Protein AF-A0A935SSW3-F1 (afdb_monomer_lite)

Structure (mmCIF, N/CA/C/O backbone):
data_AF-A0A935SSW3-F1
#
_entry.id   AF-A0A935SSW3-F1
#
loop_
_atom_site.group_PDB
_atom_site.id
_atom_site.type_symbol
_atom_site.label_atom_id
_atom_site.label_alt_id
_atom_site.label_comp_id
_atom_site.label_asym_id
_atom_site.label_entity_id
_atom_site.label_seq_id
_atom_site.pdbx_PDB_ins_code
_atom_site.Cartn_x
_atom_site.Cartn_y
_atom_site.Cartn_z
_atom_site.occupancy
_atom_site.B_iso_or_equiv
_atom_site.auth_seq_id
_atom_site.auth_comp_id
_atom_site.auth_asym_id
_atom_site.auth_atom_id
_atom_site.pdbx_PDB_model_num
ATOM 1 N N . MET A 1 1 ? -10.147 2.489 17.596 1.00 83.44 1 MET A N 1
ATOM 2 C CA . MET A 1 1 ? -9.933 2.428 16.142 1.00 83.44 1 MET A CA 1
ATOM 3 C C . MET A 1 1 ? -8.754 1.506 15.893 1.00 83.44 1 MET A C 1
ATOM 5 O O . MET A 1 1 ? -7.659 1.834 16.354 1.00 83.44 1 MET A O 1
ATOM 9 N N . PRO A 1 2 ? -8.974 0.317 15.318 1.00 90.69 2 PRO A N 1
ATOM 10 C CA . PRO A 1 2 ? -7.892 -0.540 14.849 1.00 90.69 2 PRO A CA 1
ATOM 11 C C . PRO A 1 2 ? -6.989 0.195 13.854 1.00 90.69 2 PRO A C 1
ATOM 13 O O . PRO A 1 2 ? -7.412 1.099 13.125 1.00 90.69 2 PRO A O 1
ATOM 16 N N . LYS A 1 3 ? -5.711 -0.178 13.879 1.00 94.19 3 LYS A N 1
ATOM 17 C CA . LYS A 1 3 ? -4.676 0.377 13.011 1.00 94.19 3 LYS A CA 1
ATOM 18 C C . LYS A 1 3 ? -4.367 -0.628 11.927 1.00 94.19 3 LYS A C 1
ATOM 20 O O . LYS A 1 3 ? -4.203 -1.803 12.222 1.00 94.19 3 LYS A O 1
ATOM 25 N N . TYR A 1 4 ? -4.212 -0.149 10.708 1.00 95.69 4 TYR A N 1
ATOM 26 C CA . TYR A 1 4 ? -3.848 -0.965 9.562 1.00 95.69 4 TYR A CA 1
ATOM 27 C C . TYR A 1 4 ? -2.600 -0.391 8.903 1.00 95.69 4 TYR A C 1
ATOM 29 O O . TYR A 1 4 ? -2.427 0.826 8.872 1.00 95.69 4 TYR A O 1
ATOM 37 N N . ASP A 1 5 ? -1.731 -1.252 8.386 1.00 95.75 5 ASP A N 1
ATOM 38 C CA . ASP A 1 5 ? -0.735 -0.879 7.380 1.00 95.75 5 ASP A CA 1
ATOM 39 C C . ASP A 1 5 ? -1.197 -1.386 6.017 1.00 95.75 5 ASP A C 1
ATOM 41 O O . ASP A 1 5 ? -1.908 -2.387 5.920 1.00 95.75 5 ASP A O 1
ATOM 45 N N . VAL A 1 6 ? -0.789 -0.700 4.961 1.00 95.50 6 VAL A N 1
ATOM 46 C CA . VAL A 1 6 ? -1.096 -1.106 3.594 1.00 95.50 6 VAL A CA 1
ATOM 47 C C . VAL A 1 6 ? 0.032 -1.976 3.070 1.00 95.50 6 VAL A C 1
ATOM 49 O O . VAL A 1 6 ? 1.217 -1.668 3.229 1.00 95.50 6 VAL A O 1
ATOM 52 N N . TYR A 1 7 ? -0.345 -3.069 2.422 1.00 96.00 7 TYR A N 1
ATOM 53 C CA . TYR A 1 7 ? 0.558 -3.955 1.711 1.00 96.00 7 TYR A CA 1
ATOM 54 C C . TYR A 1 7 ? 0.237 -3.903 0.225 1.00 96.00 7 TYR A C 1
ATOM 56 O O . TYR A 1 7 ? -0.924 -3.983 -0.161 1.00 96.00 7 TYR A O 1
ATOM 64 N N . VAL A 1 8 ? 1.268 -3.790 -0.608 1.00 94.88 8 VAL A N 1
ATOM 65 C CA . VAL A 1 8 ? 1.129 -3.743 -2.070 1.00 94.88 8 VAL A CA 1
ATO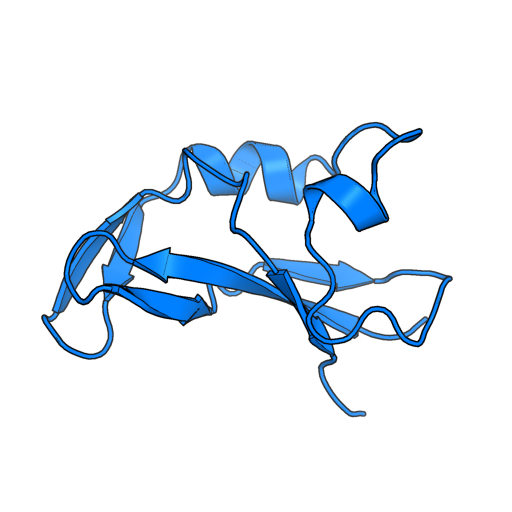M 66 C C . VAL A 1 8 ? 1.944 -4.861 -2.699 1.00 94.88 8 VAL A C 1
ATOM 68 O O . VAL A 1 8 ? 3.067 -5.131 -2.260 1.00 94.88 8 VAL A O 1
ATOM 71 N N . VAL A 1 9 ? 1.391 -5.510 -3.725 1.00 93.06 9 VAL A N 1
ATOM 72 C CA . VAL A 1 9 ? 2.086 -6.546 -4.496 1.00 93.06 9 VAL A CA 1
ATOM 73 C C . VAL A 1 9 ? 3.291 -5.937 -5.211 1.00 93.06 9 VAL A C 1
ATOM 75 O O . VAL A 1 9 ? 3.178 -5.002 -6.000 1.00 93.06 9 VAL A O 1
ATOM 78 N N . CYS A 1 10 ? 4.477 -6.463 -4.921 1.00 93.94 10 CYS A N 1
ATOM 79 C CA . CYS A 1 10 ? 5.712 -5.986 -5.519 1.00 93.94 10 CYS A CA 1
ATOM 80 C C . CYS A 1 10 ? 5.925 -6.595 -6.910 1.00 93.94 10 CYS A C 1
ATOM 82 O O . CYS A 1 10 ? 6.121 -7.804 -7.034 1.00 93.94 10 CYS A O 1
ATOM 84 N N . ASP A 1 11 ? 6.005 -5.753 -7.942 1.00 92.25 11 ASP A N 1
ATOM 85 C CA . ASP A 1 11 ? 6.302 -6.155 -9.328 1.00 92.25 11 ASP A CA 1
ATOM 86 C C . ASP A 1 11 ? 7.710 -6.759 -9.524 1.00 92.25 11 ASP A C 1
ATOM 88 O O . ASP A 1 11 ? 7.993 -7.364 -10.555 1.00 92.25 11 ASP A O 1
ATOM 92 N N . GLN A 1 12 ? 8.593 -6.641 -8.525 1.00 94.56 12 GLN A N 1
ATOM 93 C CA . GLN A 1 12 ? 9.960 -7.168 -8.579 1.00 94.56 12 GLN A CA 1
ATOM 94 C C . GLN A 1 12 ? 10.088 -8.606 -8.069 1.00 94.56 12 GLN A C 1
ATOM 96 O O . GLN A 1 12 ? 10.989 -9.325 -8.493 1.00 94.56 12 GLN A O 1
ATOM 101 N N . CYS A 1 13 ? 9.257 -9.019 -7.109 1.00 94.69 13 CYS A N 1
ATOM 102 C CA . CYS A 1 13 ? 9.364 -10.339 -6.470 1.00 94.69 13 CYS A CA 1
ATOM 103 C C . CYS A 1 13 ? 8.034 -11.100 -6.387 1.00 94.69 13 CYS A C 1
ATOM 105 O O . CYS A 1 13 ? 8.022 -12.245 -5.939 1.00 94.69 13 CYS A O 1
ATOM 107 N N . GLY A 1 14 ? 6.924 -10.473 -6.786 1.00 91.81 14 GLY A N 1
ATOM 108 C CA . GLY A 1 14 ? 5.580 -11.045 -6.746 1.00 91.81 14 GLY A CA 1
ATOM 109 C C . GLY A 1 14 ? 5.005 -11.227 -5.340 1.00 91.81 14 GLY A C 1
ATOM 110 O O . GLY A 1 14 ? 4.008 -11.924 -5.191 1.00 91.81 14 GLY A O 1
ATOM 111 N N . GLN A 1 15 ? 5.629 -10.661 -4.302 1.00 92.50 15 GLN A N 1
ATOM 112 C CA . GLN A 1 15 ? 5.168 -10.767 -2.914 1.00 92.50 15 GLN A CA 1
ATOM 113 C C . GLN A 1 15 ? 4.623 -9.422 -2.409 1.00 92.50 15 GLN A C 1
ATOM 115 O O . GLN A 1 15 ? 5.161 -8.374 -2.778 1.00 92.50 15 GLN A O 1
ATOM 120 N N . PRO A 1 16 ? 3.591 -9.422 -1.549 1.00 92.62 16 PRO A N 1
ATOM 121 C CA . PRO A 1 16 ? 3.078 -8.205 -0.936 1.00 92.62 16 PRO A CA 1
ATOM 122 C C . PRO A 1 16 ? 4.060 -7.641 0.097 1.00 92.62 16 PRO A C 1
ATOM 124 O O . PRO A 1 16 ? 4.654 -8.375 0.894 1.00 92.62 16 PRO A O 1
ATOM 127 N N . HIS A 1 17 ? 4.235 -6.321 0.097 1.00 94.12 17 HIS A N 1
ATOM 128 C CA . HIS A 1 17 ? 5.139 -5.615 1.002 1.00 94.12 17 HIS A CA 1
ATOM 129 C C . HIS A 1 17 ? 4.463 -4.428 1.665 1.00 94.12 17 HIS A C 1
ATOM 131 O O . HIS A 1 17 ? 3.765 -3.663 1.002 1.00 94.12 17 HIS A O 1
ATOM 137 N N . ALA A 1 18 ? 4.760 -4.250 2.953 1.00 93.81 18 ALA A N 1
ATOM 138 C CA . ALA A 1 18 ? 4.383 -3.064 3.699 1.00 93.81 18 ALA A CA 1
ATOM 139 C C . ALA A 1 18 ? 4.935 -1.806 3.021 1.00 93.81 18 ALA A C 1
ATOM 141 O O . ALA A 1 18 ? 6.133 -1.711 2.728 1.00 93.81 18 ALA A O 1
ATOM 142 N N . VAL A 1 19 ? 4.064 -0.822 2.826 1.00 93.12 19 VAL A N 1
ATOM 143 C CA . VAL A 1 19 ? 4.437 0.507 2.325 1.00 93.12 19 VAL A CA 1
ATOM 144 C C . VAL A 1 19 ? 4.473 1.560 3.438 1.00 93.12 19 VAL A C 1
ATOM 146 O O . VAL A 1 19 ? 4.734 2.731 3.165 1.00 93.12 19 VAL A O 1
ATOM 149 N N . ASN A 1 20 ? 4.326 1.137 4.701 1.00 92.50 20 ASN A N 1
ATOM 150 C CA . ASN A 1 20 ? 4.355 1.975 5.906 1.00 92.50 20 ASN A CA 1
ATOM 151 C C . ASN A 1 20 ? 3.315 3.105 5.869 1.00 92.50 20 ASN A C 1
ATOM 153 O O . ASN A 1 20 ? 3.561 4.216 6.348 1.00 92.50 20 ASN A O 1
ATOM 157 N N . VAL A 1 21 ? 2.153 2.818 5.289 1.00 93.44 21 VAL A N 1
ATOM 158 C CA . VAL A 1 21 ? 1.021 3.735 5.208 1.00 93.44 21 VAL A CA 1
ATOM 159 C C . VAL A 1 21 ? -0.001 3.284 6.224 1.00 93.44 21 VAL A C 1
ATOM 161 O O . VAL A 1 21 ? -0.693 2.288 6.041 1.00 93.44 21 VAL A O 1
ATOM 164 N N . LYS A 1 22 ? -0.069 4.036 7.319 1.00 94.25 22 LYS A N 1
ATOM 165 C CA . LYS A 1 22 ? -0.910 3.695 8.458 1.00 94.25 22 LYS A CA 1
ATOM 166 C C . LYS A 1 22 ? -2.289 4.319 8.308 1.00 94.25 22 LYS A C 1
ATOM 168 O O . LYS A 1 22 ? -2.395 5.526 8.095 1.00 94.25 22 LYS A O 1
ATOM 173 N N . LEU A 1 23 ? -3.319 3.501 8.467 1.00 92.69 23 LEU A N 1
ATOM 174 C CA . LEU A 1 23 ? -4.715 3.911 8.509 1.00 92.69 23 LEU A CA 1
ATOM 175 C C . LEU A 1 23 ? -5.294 3.615 9.890 1.00 92.69 23 LEU A C 1
ATOM 177 O O . LEU A 1 23 ? -5.061 2.547 10.452 1.00 92.69 23 LEU A O 1
ATOM 181 N N . GLU A 1 24 ? -6.061 4.556 10.424 1.00 93.00 24 GLU A N 1
ATOM 182 C CA . GLU A 1 24 ? -6.918 4.342 11.588 1.00 93.00 24 GLU A CA 1
ATOM 183 C C . GLU A 1 24 ? -8.355 4.267 11.080 1.00 93.00 24 GLU A C 1
ATOM 185 O O . GLU A 1 24 ? -8.859 5.237 10.515 1.00 93.00 24 GLU A O 1
ATOM 190 N N . LEU A 1 25 ? -8.981 3.099 11.227 1.00 90.25 25 LEU A N 1
ATOM 191 C CA . LEU A 1 25 ? -10.347 2.849 10.772 1.00 90.25 25 LEU A CA 1
ATOM 192 C C . LEU A 1 25 ? -11.261 2.614 11.975 1.00 90.25 25 LEU A C 1
ATOM 194 O O . LEU A 1 25 ? -10.836 2.087 13.005 1.00 90.25 25 LEU A O 1
ATOM 198 N N . ASP A 1 26 ? -12.518 3.036 11.855 1.00 88.69 26 ASP A N 1
ATOM 199 C CA . ASP A 1 26 ? -13.548 2.764 12.865 1.00 88.69 26 ASP A CA 1
ATOM 200 C C . ASP A 1 26 ? -13.993 1.297 12.841 1.00 88.69 26 ASP A C 1
ATOM 202 O O . ASP A 1 26 ? -14.273 0.711 13.887 1.00 88.69 26 ASP A O 1
ATOM 206 N N . GLU A 1 27 ? -14.017 0.702 11.649 1.00 86.81 27 GLU A N 1
ATOM 207 C CA . GLU A 1 27 ? -14.348 -0.701 11.419 1.00 86.81 27 GLU A CA 1
ATOM 208 C C . GLU A 1 27 ? -13.141 -1.598 11.704 1.00 86.81 27 GLU A C 1
ATOM 210 O O . GLU A 1 27 ? -12.024 -1.327 11.265 1.00 86.81 27 GLU A O 1
ATOM 215 N N . GLY A 1 28 ? -13.386 -2.673 12.454 1.00 87.12 28 GLY A N 1
ATOM 216 C CA . GLY A 1 28 ? -12.422 -3.748 12.683 1.00 87.12 28 GLY A CA 1
ATOM 217 C C . GLY A 1 28 ? -12.677 -4.959 11.795 1.00 87.12 28 GLY A C 1
ATOM 218 O O . GLY A 1 28 ? -13.687 -5.026 11.098 1.00 87.12 28 GLY A O 1
ATOM 219 N N . GLY A 1 29 ? -11.777 -5.945 11.851 1.00 89.19 29 GLY A N 1
ATOM 220 C CA . GLY A 1 29 ? -11.923 -7.180 11.073 1.00 89.19 29 GLY A CA 1
ATOM 221 C C . GLY A 1 29 ? -11.631 -7.012 9.582 1.00 89.19 29 GLY A C 1
ATOM 222 O O . GLY A 1 29 ? -12.008 -7.869 8.791 1.00 89.19 29 GLY A O 1
ATOM 223 N N . LEU A 1 30 ? -10.939 -5.933 9.209 1.00 92.94 30 LEU A N 1
ATOM 224 C CA . LEU A 1 30 ? -10.499 -5.663 7.840 1.00 92.94 30 LEU A CA 1
ATOM 225 C C . LEU A 1 30 ? -9.107 -6.250 7.543 1.00 92.94 30 LEU A C 1
ATOM 227 O O . LEU A 1 30 ? -8.486 -5.906 6.538 1.00 92.94 30 LEU A O 1
ATOM 231 N N . ASP A 1 31 ? -8.588 -7.133 8.405 1.00 93.94 31 ASP A N 1
ATOM 232 C CA . ASP A 1 31 ? -7.299 -7.788 8.172 1.00 93.94 31 ASP A CA 1
ATOM 233 C C . ASP A 1 31 ? -7.319 -8.565 6.849 1.00 93.94 31 ASP A C 1
ATOM 235 O O . ASP A 1 31 ? -8.225 -9.353 6.579 1.00 93.94 31 ASP A O 1
ATOM 239 N N . ARG A 1 32 ? -6.312 -8.315 6.012 1.00 93.50 32 ARG A N 1
ATOM 240 C CA . ARG A 1 32 ? -6.153 -8.840 4.645 1.00 93.50 32 ARG A CA 1
ATOM 241 C C . ARG A 1 32 ? -7.278 -8.474 3.678 1.00 93.50 32 ARG A C 1
ATOM 243 O O . ARG A 1 32 ? -7.361 -9.066 2.605 1.00 93.50 32 ARG A O 1
ATOM 250 N N . THR A 1 33 ? -8.114 -7.497 4.021 1.00 94.06 33 THR A N 1
ATOM 251 C CA . THR A 1 33 ? -9.156 -6.994 3.118 1.00 94.06 33 THR A CA 1
ATOM 252 C C . THR A 1 33 ? -8.524 -6.104 2.045 1.00 94.06 33 THR A C 1
ATOM 254 O O . THR A 1 33 ? -7.645 -5.300 2.380 1.00 94.06 33 THR A O 1
ATOM 257 N N . PRO A 1 34 ? -8.930 -6.219 0.767 1.00 93.69 34 PRO A N 1
ATOM 258 C CA . PRO A 1 34 ? -8.491 -5.302 -0.274 1.00 93.69 34 PRO A CA 1
ATOM 259 C C . PRO A 1 34 ? -8.802 -3.847 0.083 1.00 93.69 34 PRO A C 1
ATOM 261 O O . PRO A 1 34 ? -9.864 -3.527 0.617 1.00 93.69 34 PRO A O 1
ATOM 264 N N . VAL A 1 35 ? -7.879 -2.940 -0.233 1.00 92.94 35 VAL A N 1
ATOM 265 C CA . VAL A 1 35 ? -8.078 -1.501 -0.009 1.00 92.94 35 VAL A CA 1
ATOM 266 C C . VAL A 1 35 ? -9.273 -0.998 -0.821 1.00 92.94 35 VAL A C 1
ATOM 268 O O . VAL A 1 35 ? -10.017 -0.159 -0.329 1.00 92.94 35 VAL A O 1
ATOM 271 N N . ALA A 1 36 ? -9.489 -1.516 -2.033 1.00 91.19 36 ALA A N 1
ATOM 272 C CA . ALA A 1 36 ? -10.649 -1.154 -2.845 1.00 91.19 36 ALA A CA 1
ATOM 273 C C . ALA A 1 36 ? -11.974 -1.491 -2.136 1.00 91.19 36 ALA A C 1
ATOM 275 O O . ALA A 1 36 ? -12.843 -0.630 -2.050 1.00 91.19 36 ALA A O 1
ATOM 276 N N . ASP A 1 37 ? -12.080 -2.685 -1.549 1.00 92.06 37 ASP A N 1
ATOM 277 C CA . ASP A 1 37 ? -13.292 -3.154 -0.866 1.00 92.06 37 ASP A CA 1
ATOM 278 C C . ASP A 1 37 ? -13.555 -2.367 0.429 1.00 92.06 37 ASP A C 1
ATOM 280 O O . ASP A 1 37 ? -14.683 -1.975 0.716 1.00 92.06 37 ASP A O 1
ATOM 284 N N . ALA A 1 38 ? -12.506 -2.054 1.200 1.00 91.75 38 ALA A N 1
ATOM 285 C CA . ALA A 1 38 ? -12.635 -1.282 2.443 1.00 91.75 38 ALA A CA 1
ATOM 286 C C . ALA A 1 38 ? -13.167 0.155 2.226 1.00 91.75 38 ALA A C 1
ATOM 288 O O . ALA A 1 38 ? -13.676 0.797 3.158 1.00 91.75 38 ALA A O 1
ATOM 289 N N . PHE A 1 39 ? -13.046 0.667 0.998 1.00 90.81 39 PHE A N 1
ATOM 290 C CA . PHE A 1 39 ? -13.441 2.016 0.606 1.00 90.81 39 PHE A CA 1
ATOM 291 C C . PHE A 1 39 ? -14.372 2.044 -0.620 1.00 90.81 39 PHE A C 1
ATOM 293 O O . PHE A 1 39 ? -14.464 3.088 -1.253 1.00 90.81 39 PHE A O 1
ATOM 300 N N . GLU A 1 40 ? -15.089 0.964 -0.949 1.00 87.25 40 GLU A N 1
ATOM 301 C CA . GLU A 1 40 ? -15.908 0.870 -2.177 1.00 87.25 40 GLU A CA 1
ATOM 302 C C . GLU A 1 40 ? -16.870 2.067 -2.350 1.00 87.25 40 GLU A C 1
ATOM 304 O O . GLU A 1 40 ? -16.910 2.700 -3.405 1.00 87.25 40 GLU A O 1
ATOM 309 N N . ASP A 1 41 ? -17.555 2.455 -1.270 1.00 88.56 41 ASP A N 1
ATOM 310 C CA . ASP A 1 41 ? -18.516 3.568 -1.243 1.00 88.56 41 ASP A CA 1
ATOM 311 C C . ASP A 1 41 ? -17.939 4.878 -0.671 1.00 88.56 41 ASP A C 1
ATOM 313 O O . ASP A 1 41 ? -18.675 5.813 -0.335 1.00 88.56 41 ASP A O 1
ATOM 317 N N . ARG A 1 42 ? -16.615 4.960 -0.483 1.00 88.38 42 ARG A N 1
ATOM 318 C CA . ARG A 1 42 ? -15.958 6.082 0.203 1.00 88.38 42 ARG A CA 1
ATOM 319 C C . ARG A 1 42 ? -14.767 6.612 -0.597 1.00 88.38 42 ARG A C 1
ATOM 321 O O . ARG A 1 42 ? -14.052 5.859 -1.246 1.00 88.38 42 ARG A O 1
ATOM 328 N N . PRO A 1 43 ? -14.482 7.923 -0.541 1.00 89.50 43 PRO A N 1
ATOM 329 C CA . PRO A 1 43 ? -13.253 8.434 -1.128 1.00 89.50 43 PRO A CA 1
ATOM 330 C C . PRO A 1 43 ? -12.039 7.811 -0.430 1.00 89.50 43 PRO A C 1
ATOM 332 O O . PRO A 1 43 ? -11.997 7.718 0.800 1.00 89.50 43 PRO A O 1
ATOM 335 N N . LEU A 1 44 ? -11.029 7.440 -1.219 1.00 90.62 44 LEU A N 1
ATOM 336 C CA . LEU A 1 44 ? -9.755 6.983 -0.676 1.00 90.62 44 LEU A CA 1
ATOM 337 C C . LEU A 1 44 ? -9.132 8.079 0.204 1.00 90.62 44 LEU A C 1
ATOM 339 O O . LEU A 1 44 ? -9.124 9.255 -0.183 1.00 90.62 44 LEU A O 1
ATOM 343 N N . PRO A 1 45 ? -8.558 7.720 1.364 1.00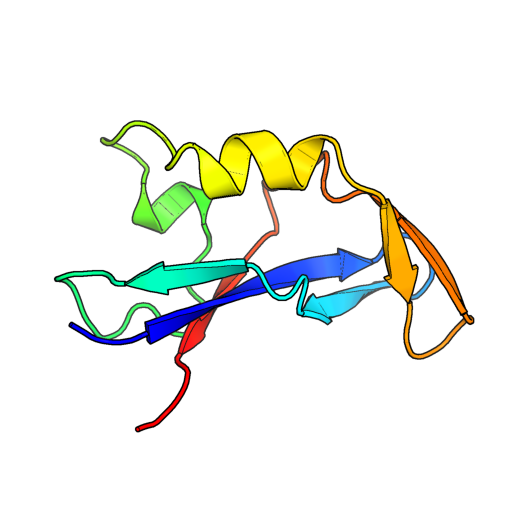 92.19 45 PRO A N 1
ATOM 344 C CA . PRO A 1 45 ? -7.820 8.662 2.188 1.00 92.19 45 PRO A CA 1
ATOM 345 C C . PRO A 1 45 ? -6.675 9.308 1.404 1.00 92.19 45 PRO A C 1
ATOM 347 O O . PRO A 1 45 ? -5.977 8.643 0.638 1.00 92.19 45 PRO A O 1
ATOM 350 N N . SER A 1 46 ? -6.404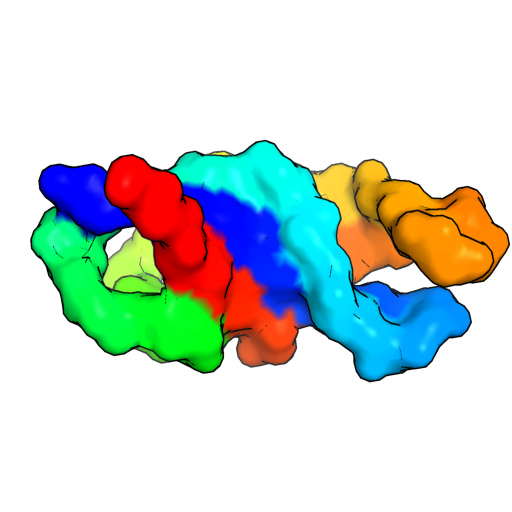 10.591 1.654 1.00 92.62 46 SER A N 1
ATOM 351 C CA . SER A 1 46 ? -5.333 11.332 0.968 1.00 92.62 46 SER A CA 1
ATOM 352 C C . SER A 1 46 ? -3.958 10.671 1.096 1.00 92.62 46 SER A C 1
ATOM 354 O O . SER A 1 46 ? -3.146 10.762 0.177 1.00 92.62 46 SER A O 1
ATOM 356 N N . VAL A 1 47 ? -3.702 9.963 2.201 1.00 93.19 47 VAL A N 1
ATOM 357 C CA . VAL A 1 47 ? -2.466 9.198 2.406 1.00 93.19 47 VAL A CA 1
ATOM 358 C C . VAL A 1 47 ? -2.330 8.028 1.420 1.00 93.19 47 VAL A C 1
ATOM 360 O O . VAL A 1 47 ? -1.224 7.759 0.956 1.00 93.19 47 VAL A O 1
ATOM 363 N N . ILE A 1 48 ? -3.442 7.391 1.031 1.00 92.38 48 ILE A N 1
ATOM 364 C CA . ILE A 1 48 ? -3.477 6.332 0.011 1.00 92.38 48 ILE A CA 1
ATOM 365 C C . ILE A 1 48 ? -3.238 6.929 -1.371 1.00 92.38 48 ILE A C 1
ATOM 367 O O . ILE A 1 48 ? -2.426 6.412 -2.135 1.00 92.38 48 ILE A O 1
ATOM 371 N N . THR A 1 49 ? -3.865 8.063 -1.676 1.00 91.88 49 THR A N 1
ATOM 372 C CA . THR A 1 49 ? -3.624 8.765 -2.942 1.00 91.88 49 THR A CA 1
ATOM 373 C C . THR A 1 49 ? -2.166 9.220 -3.060 1.00 91.88 49 THR A C 1
ATOM 375 O O . THR A 1 49 ? -1.549 9.075 -4.110 1.00 91.88 49 THR A O 1
ATOM 378 N N . PHE A 1 50 ? -1.571 9.725 -1.975 1.00 91.44 50 PHE A N 1
ATOM 379 C CA . PHE A 1 50 ? -0.167 10.138 -1.954 1.00 91.44 50 PHE A CA 1
ATOM 380 C C . PHE A 1 50 ? 0.792 8.951 -2.125 1.00 91.44 50 PHE A C 1
ATOM 382 O O . PHE A 1 50 ? 1.739 9.021 -2.909 1.00 91.44 50 PHE A O 1
ATOM 389 N N . MET A 1 51 ? 0.522 7.836 -1.443 1.00 91.81 51 MET A N 1
ATOM 390 C CA . MET A 1 51 ? 1.271 6.580 -1.553 1.00 91.81 51 MET A CA 1
ATOM 391 C C . MET A 1 51 ? 1.410 6.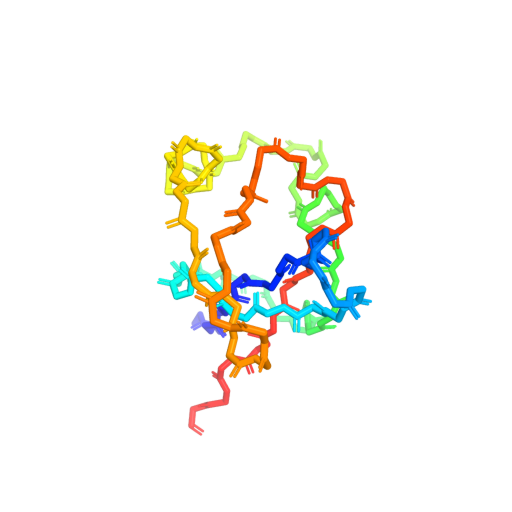090 -2.998 1.00 91.81 51 MET A C 1
ATOM 393 O O . MET A 1 51 ? 2.490 5.636 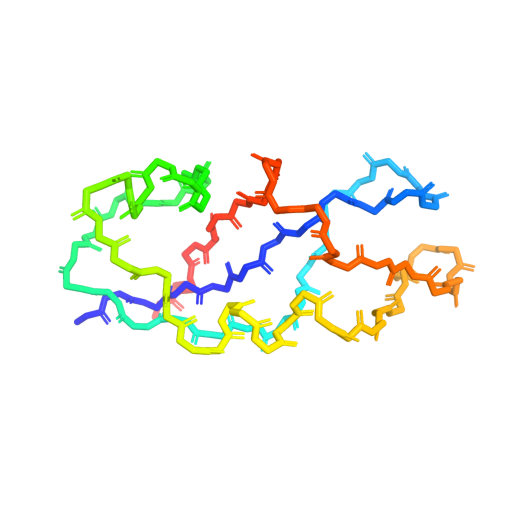-3.376 1.00 91.81 51 MET A O 1
ATOM 397 N N . GLN A 1 52 ? 0.369 6.231 -3.823 1.00 91.25 52 GLN A N 1
ATOM 398 C CA . GLN A 1 52 ? 0.400 5.809 -5.231 1.00 91.25 52 GLN A CA 1
ATOM 399 C C . GLN A 1 52 ? 1.474 6.526 -6.063 1.00 91.25 52 GLN A C 1
ATOM 401 O O . GLN A 1 52 ? 1.934 6.003 -7.079 1.00 91.25 52 GLN A O 1
ATOM 406 N N . THR A 1 53 ? 1.916 7.705 -5.620 1.00 91.75 53 THR A N 1
ATOM 407 C CA . THR A 1 53 ? 2.961 8.494 -6.290 1.00 91.75 53 THR A CA 1
ATOM 408 C C . THR A 1 53 ? 4.382 8.123 -5.847 1.00 91.75 53 THR A C 1
ATOM 410 O O . THR A 1 53 ? 5.356 8.532 -6.481 1.00 91.75 53 THR A O 1
ATOM 413 N N . ASN A 1 54 ? 4.521 7.317 -4.788 1.00 91.25 54 ASN A N 1
ATOM 414 C CA . ASN A 1 54 ? 5.804 6.957 -4.194 1.00 91.25 54 ASN A CA 1
ATOM 415 C C . ASN A 1 54 ? 6.428 5.699 -4.821 1.00 91.25 54 ASN A C 1
ATOM 417 O O . ASN A 1 54 ? 5.763 4.837 -5.403 1.00 91.25 54 ASN A O 1
ATOM 421 N N . LYS A 1 55 ? 7.748 5.577 -4.641 1.00 92.38 55 LYS A N 1
ATOM 422 C CA . LYS A 1 55 ? 8.509 4.350 -4.901 1.00 92.38 55 LYS A CA 1
ATOM 423 C C . LYS A 1 55 ? 8.944 3.720 -3.586 1.00 92.38 55 LYS A C 1
ATOM 425 O O . LYS A 1 55 ? 9.410 4.410 -2.682 1.00 92.38 55 LYS A O 1
ATOM 430 N N . TYR A 1 56 ? 8.850 2.401 -3.523 1.00 93.69 56 TYR A N 1
ATOM 431 C CA . TYR A 1 56 ? 9.153 1.603 -2.341 1.00 93.69 56 TYR A CA 1
ATOM 432 C C . TYR A 1 56 ? 10.290 0.640 -2.639 1.00 93.69 56 TYR A C 1
ATOM 434 O O . TYR A 1 56 ? 10.497 0.250 -3.785 1.00 93.69 56 TYR A O 1
ATOM 442 N N . ARG A 1 57 ? 11.060 0.259 -1.619 1.00 95.62 57 ARG A N 1
ATOM 443 C CA . ARG A 1 57 ? 12.177 -0.676 -1.783 1.00 95.62 57 ARG A CA 1
ATOM 444 C C . ARG A 1 57 ? 11.730 -2.087 -1.435 1.00 95.62 57 ARG A C 1
ATOM 446 O O . ARG A 1 57 ? 11.340 -2.340 -0.300 1.00 95.62 57 ARG A O 1
ATOM 453 N N . CYS A 1 58 ? 11.849 -3.012 -2.383 1.00 95.75 58 CYS A N 1
ATOM 454 C CA . CYS A 1 58 ? 11.585 -4.426 -2.146 1.00 95.75 58 CYS A CA 1
ATOM 455 C C . CYS A 1 58 ? 12.579 -4.979 -1.102 1.00 95.75 58 CYS A C 1
ATOM 457 O O . CYS A 1 58 ? 13.796 -4.892 -1.313 1.00 95.75 58 CYS A O 1
ATOM 459 N N . PRO A 1 59 ? 12.120 -5.587 0.007 1.00 94.94 59 PRO A N 1
ATOM 460 C CA . PRO A 1 59 ? 13.005 -6.199 0.996 1.00 94.94 59 PRO A CA 1
ATOM 461 C C . PRO A 1 59 ? 13.819 -7.376 0.444 1.00 94.94 59 PRO A C 1
ATOM 463 O O . PRO A 1 59 ? 14.933 -7.598 0.923 1.00 94.94 59 PRO A O 1
ATOM 466 N N . HIS A 1 60 ? 13.308 -8.080 -0.573 1.00 95.19 60 HIS A N 1
ATOM 467 C CA . HIS A 1 60 ? 13.954 -9.257 -1.166 1.00 95.19 60 HIS A CA 1
ATOM 468 C C . HIS A 1 60 ? 14.993 -8.882 -2.225 1.00 95.19 60 HIS A C 1
ATOM 470 O O . HIS A 1 60 ? 16.160 -9.238 -2.093 1.00 95.19 60 HIS A O 1
ATOM 476 N N . THR A 1 61 ? 14.592 -8.139 -3.259 1.00 96.44 61 THR A N 1
ATOM 477 C CA . THR A 1 61 ? 15.454 -7.837 -4.419 1.00 96.44 61 THR A CA 1
ATOM 478 C C . THR A 1 61 ? 16.240 -6.540 -4.264 1.00 96.44 61 THR A C 1
ATOM 480 O O . THR A 1 61 ? 17.149 -6.272 -5.045 1.00 96.44 61 THR A O 1
ATOM 483 N N . LYS A 1 62 ? 15.878 -5.707 -3.278 1.00 96.19 62 LYS A N 1
ATOM 484 C CA . LYS A 1 62 ? 16.376 -4.335 -3.070 1.00 96.19 62 LYS A CA 1
ATOM 485 C C . LYS A 1 62 ? 16.050 -3.355 -4.201 1.00 96.19 62 LYS A C 1
ATOM 487 O O . LYS A 1 62 ? 16.403 -2.181 -4.067 1.00 96.19 62 LYS A O 1
ATOM 492 N N . GLN A 1 63 ? 15.354 -3.794 -5.249 1.00 97.12 63 GLN A N 1
ATOM 493 C CA 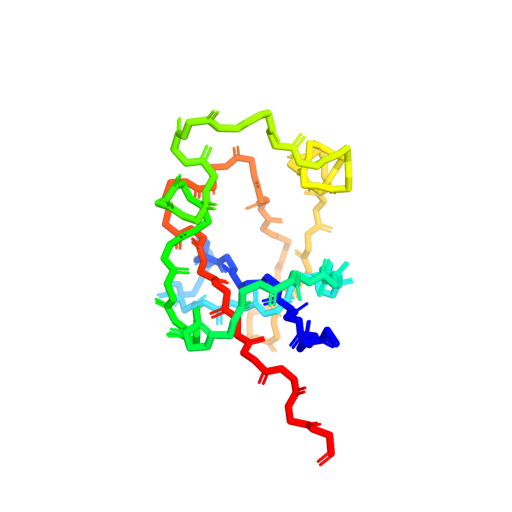. GLN A 1 63 ? 14.880 -2.945 -6.338 1.00 97.12 63 GLN A CA 1
ATOM 494 C C . GLN A 1 63 ? 13.716 -2.061 -5.887 1.00 97.12 63 GLN A C 1
ATOM 496 O O . GLN A 1 63 ? 13.070 -2.327 -4.867 1.00 97.12 63 GLN A O 1
ATOM 501 N N . LEU A 1 64 ? 13.477 -0.986 -6.635 1.00 95.12 64 LEU A N 1
ATOM 502 C CA . LEU A 1 64 ? 12.327 -0.120 -6.410 1.00 95.12 64 LEU A CA 1
ATOM 503 C C . LEU A 1 64 ? 11.088 -0.695 -7.101 1.00 95.12 64 LEU A C 1
ATOM 505 O O . LEU A 1 64 ? 11.183 -1.159 -8.231 1.00 95.12 64 LEU A O 1
ATOM 509 N N . PHE A 1 65 ? 9.941 -0.605 -6.438 1.00 93.69 65 PHE A N 1
ATOM 510 C CA . PHE A 1 65 ? 8.629 -0.928 -6.995 1.00 93.69 65 PHE A CA 1
ATOM 511 C C . PHE A 1 65 ? 7.654 0.232 -6.771 1.00 93.69 65 PHE A C 1
ATOM 513 O O . PHE A 1 65 ? 7.893 1.116 -5.939 1.00 93.69 65 PHE A O 1
ATOM 520 N N . SER A 1 66 ? 6.583 0.269 -7.560 1.00 91.00 66 SER A N 1
ATOM 521 C CA . SER A 1 66 ? 5.544 1.301 -7.481 1.00 91.00 66 SER A CA 1
ATOM 522 C C . SER A 1 66 ? 4.340 0.803 -6.697 1.00 91.00 66 SER A C 1
ATOM 524 O O . SER A 1 66 ? 3.971 -0.354 -6.842 1.00 91.00 66 SER A O 1
ATOM 526 N N . ALA A 1 67 ? 3.676 1.700 -5.968 1.00 89.12 67 ALA A N 1
ATOM 527 C CA . ALA A 1 67 ? 2.340 1.456 -5.415 1.00 89.12 67 ALA A CA 1
ATOM 528 C C . ALA A 1 67 ? 1.224 2.105 -6.255 1.00 89.12 67 ALA A C 1
ATOM 530 O O . ALA A 1 67 ? 0.178 2.456 -5.725 1.00 89.12 67 ALA A O 1
ATOM 531 N N . ALA A 1 68 ? 1.478 2.342 -7.547 1.00 86.44 68 ALA A N 1
ATOM 532 C CA . ALA A 1 68 ? 0.555 3.070 -8.421 1.00 86.44 68 ALA A CA 1
ATOM 533 C C . ALA A 1 68 ? -0.712 2.263 -8.737 1.00 86.44 68 ALA A C 1
ATOM 535 O O . ALA A 1 68 ? -1.775 2.850 -8.914 1.00 86.44 68 ALA A O 1
ATOM 536 N N . ASP A 1 69 ? -0.591 0.936 -8.788 1.00 83.44 69 ASP A N 1
ATOM 537 C CA . ASP A 1 69 ? -1.728 0.030 -8.871 1.00 83.44 69 ASP A CA 1
ATOM 538 C C . ASP A 1 69 ? -2.047 -0.490 -7.466 1.00 83.44 69 ASP A C 1
ATOM 540 O O . ASP A 1 69 ? -1.240 -1.192 -6.852 1.00 83.44 69 ASP A O 1
ATOM 544 N N . ILE A 1 70 ? -3.196 -0.071 -6.937 1.00 84.19 70 ILE A N 1
ATOM 545 C CA . ILE A 1 70 ? -3.685 -0.478 -5.616 1.00 84.19 70 ILE A CA 1
ATOM 546 C C . ILE A 1 70 ? -4.820 -1.500 -5.702 1.00 84.19 70 ILE A C 1
ATOM 548 O O . ILE A 1 70 ? -5.398 -1.815 -4.664 1.00 84.19 70 ILE A O 1
ATOM 552 N N . GLY A 1 71 ? -5.151 -2.010 -6.897 1.00 83.69 71 GLY A N 1
ATOM 553 C CA . GLY A 1 71 ? -6.219 -3.002 -7.066 1.00 83.69 71 GLY A CA 1
ATOM 554 C C . GLY A 1 71 ? -5.993 -4.251 -6.211 1.00 83.69 71 GLY A C 1
ATOM 555 O O . GLY A 1 71 ? -6.926 -4.754 -5.595 1.00 83.69 71 GLY A O 1
ATOM 556 N N . ASP A 1 72 ? -4.728 -4.654 -6.076 1.00 85.56 72 ASP A N 1
ATOM 557 C CA . ASP A 1 72 ? -4.306 -5.797 -5.259 1.00 85.56 72 ASP A CA 1
ATOM 558 C C . ASP A 1 72 ? -3.719 -5.382 -3.895 1.00 85.56 72 ASP A C 1
ATOM 560 O O . ASP A 1 72 ? -3.090 -6.191 -3.204 1.00 85.56 72 ASP A O 1
ATOM 564 N N . ALA A 1 73 ? -3.852 -4.110 -3.503 1.00 92.88 73 ALA A N 1
ATOM 565 C CA . ALA A 1 73 ? -3.378 -3.661 -2.200 1.00 92.88 73 ALA A CA 1
ATOM 566 C C . ALA A 1 73 ? -4.303 -4.184 -1.099 1.00 92.88 73 ALA A C 1
ATOM 568 O O . ALA A 1 73 ? -5.524 -4.121 -1.227 1.00 92.88 73 ALA A O 1
ATOM 569 N N . VAL A 1 74 ? -3.730 -4.645 0.010 1.00 95.25 74 VAL A N 1
ATOM 570 C CA . VAL A 1 74 ? -4.479 -5.207 1.141 1.00 95.25 74 VAL A CA 1
ATOM 571 C C . VAL A 1 74 ? -4.132 -4.499 2.442 1.00 95.25 74 VAL A C 1
ATOM 573 O O . VAL A 1 74 ? -3.010 -4.026 2.637 1.00 95.25 74 VAL A O 1
ATOM 576 N N . LEU A 1 75 ? -5.103 -4.435 3.343 1.00 95.12 75 LEU A N 1
ATOM 577 C CA . LEU A 1 75 ? -4.927 -3.956 4.705 1.00 95.12 75 LEU A CA 1
ATOM 578 C C . LEU A 1 75 ? -4.316 -5.060 5.567 1.00 95.12 75 LEU A C 1
ATOM 580 O O . LEU A 1 75 ? -4.670 -6.225 5.435 1.00 95.12 75 LEU A O 1
ATOM 584 N N . PHE A 1 76 ? -3.410 -4.705 6.467 1.00 95.56 76 PHE A N 1
ATOM 585 C CA . PHE A 1 76 ? -2.870 -5.621 7.464 1.00 95.56 76 PHE A CA 1
ATOM 586 C C . PHE A 1 76 ? -3.059 -5.009 8.842 1.00 95.56 76 PHE A C 1
ATOM 588 O O . PHE A 1 76 ? -2.555 -3.911 9.096 1.00 95.56 76 PHE A O 1
ATOM 595 N N . GLU A 1 77 ? -3.800 -5.683 9.719 1.00 94.31 77 GLU A N 1
ATOM 596 C CA . GLU A 1 77 ? -4.083 -5.143 11.045 1.00 94.31 77 GLU A CA 1
ATOM 597 C C . GLU A 1 77 ? -2.801 -5.111 11.882 1.00 94.31 77 GLU A C 1
ATOM 599 O O . GLU A 1 77 ? -2.116 -6.114 12.099 1.00 94.31 77 GLU A O 1
ATOM 604 N N . LEU A 1 78 ? -2.455 -3.921 12.352 1.00 89.19 78 LEU A N 1
ATOM 605 C CA . LEU A 1 78 ? -1.382 -3.704 13.298 1.00 89.19 78 LEU A CA 1
ATOM 606 C C . LEU A 1 78 ? -1.952 -3.994 14.683 1.00 89.19 78 LEU A C 1
ATOM 608 O O . LEU A 1 78 ? -2.598 -3.136 15.286 1.00 89.19 78 LEU A O 1
ATOM 612 N N . GLY A 1 79 ? -1.724 -5.221 15.155 1.00 79.31 79 GLY A N 1
ATOM 613 C CA . GLY A 1 79 ? -2.065 -5.623 16.516 1.00 79.31 79 GLY A CA 1
ATOM 614 C C . GLY A 1 79 ? -1.559 -4.597 17.534 1.00 79.31 79 GLY A C 1
ATOM 615 O O . GLY A 1 79 ? -0.431 -4.106 17.421 1.00 79.31 79 GLY A O 1
ATOM 616 N N . VAL A 1 80 ? -2.429 -4.250 18.484 1.00 56.91 80 VAL A N 1
ATOM 617 C CA . VAL A 1 80 ? -2.099 -3.410 19.645 1.00 56.91 80 VAL A CA 1
ATOM 618 C C . VAL A 1 80 ? -1.370 -4.245 20.686 1.00 56.91 80 VAL A C 1
ATOM 620 O O . VAL A 1 80 ? -1.846 -5.369 20.964 1.00 56.91 80 VAL A O 1
#

Foldseek 3Di:
DWKWFKWDQFPVPRDTDTPRQIDDDPDPPQAFPQQCVVAVPHDRPVSLVVQQVDWDADPPPRDIGGCVDSRNMGIHTDDD

pLDDT: mean 91.5, std 5.2, range [56.91, 97.12]

Secondary structure (DSSP, 8-state):
--EEEEEEE-TTTSSEEEEEEEEE-S----TT-BHHHHTTTSPPPHHHHHHTT-EEE-TTT--EEE----TT-EEEEE--

Radius of gyration: 12.19 Å; chains: 1; bounding box: 35×22×29 Å

Sequence (80 aa):
MPKYDVYVVCDQCGQPHAVNVKLELDEGGLDRTPVADAFEDRPLPSVITFMQTNKYRCPHTKQLFSAADIGDAVLFELGV